Protein AF-O23999-F1 (afdb_monomer)

Mean predicted aligned error: 7.46 Å

Sequence (129 aa):
KNYMIRTSLQCLALRREGDAIATQRQKAAFPPNFVHSLDSSHMMMTAITCKEAGLHFAGVHDSFWVHACDVDKMNQILREQFVELYSMPILENLLEEFQTLFPTVEFPPCPAQGNFDVREVLTSTYFFN

Solvent-accessible surface area (backbone atoms only — not comparable to full-atom values): 8038 Å² total; per-residue (Å²): 10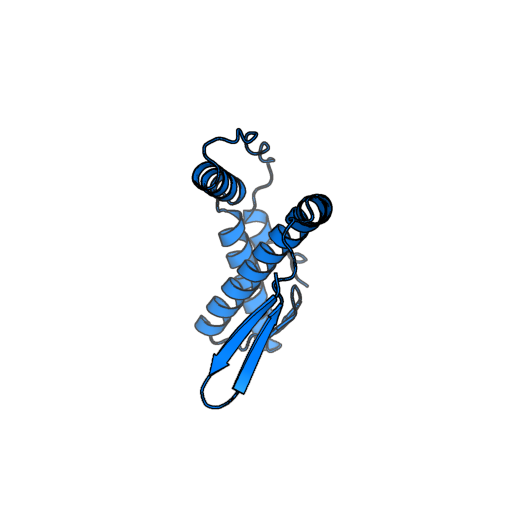2,76,46,75,50,76,55,103,86,49,73,47,76,47,70,61,79,78,94,66,82,60,60,70,58,52,67,67,46,46,63,62,52,52,53,53,51,50,51,50,48,40,46,50,52,29,47,51,53,35,47,76,72,69,46,66,69,48,72,60,82,93,45,79,46,58,54,82,94,43,46,71,58,50,56,49,45,46,31,51,37,44,37,58,59,71,70,46,67,61,66,59,52,51,48,52,52,49,42,70,77,36,73,89,56,91,74,83,78,78,79,82,80,79,90,77,64,63,69,60,50,69,74,43,75,77,76,70,125

Structure (mmCIF, N/CA/C/O backbone):
data_AF-O23999-F1
#
_entry.id   AF-O23999-F1
#
loop_
_atom_site.group_PDB
_atom_site.id
_atom_site.type_symbol
_atom_site.label_atom_id
_atom_site.label_alt_id
_atom_site.label_comp_id
_atom_site.label_asym_id
_atom_site.label_entity_id
_atom_site.label_seq_id
_atom_site.pdbx_PDB_ins_code
_atom_site.Cartn_x
_atom_site.Cartn_y
_atom_site.Cartn_z
_atom_site.occupancy
_atom_site.B_iso_or_equiv
_atom_site.auth_seq_id
_atom_site.auth_comp_id
_atom_site.auth_asym_id
_atom_site.auth_atom_id
_atom_site.pdbx_PDB_model_num
ATOM 1 N N . LYS A 1 1 ? 22.999 -26.717 -14.373 1.00 53.59 1 LYS A N 1
ATOM 2 C CA . LYS A 1 1 ? 24.116 -27.630 -13.975 1.00 53.59 1 LYS A CA 1
ATOM 3 C C . LYS A 1 1 ? 23.782 -28.287 -12.633 1.00 53.59 1 LYS A C 1
ATOM 5 O O . LYS A 1 1 ? 23.303 -27.581 -11.754 1.00 53.59 1 LYS A O 1
ATOM 10 N N . ASN A 1 2 ? 24.019 -29.594 -12.472 1.00 65.19 2 ASN A N 1
ATOM 11 C CA . ASN A 1 2 ? 23.828 -30.290 -11.191 1.00 65.19 2 ASN A CA 1
ATOM 12 C C . ASN A 1 2 ? 25.127 -30.219 -10.387 1.00 65.19 2 ASN A C 1
ATOM 14 O O . ASN A 1 2 ? 26.159 -30.700 -10.851 1.00 65.19 2 ASN A O 1
ATOM 18 N N . TYR A 1 3 ? 25.078 -29.614 -9.207 1.00 80.81 3 TYR A N 1
ATOM 19 C CA . TYR A 1 3 ? 26.199 -29.569 -8.278 1.00 80.81 3 TYR A CA 1
ATOM 20 C C . TYR A 1 3 ? 25.987 -30.656 -7.236 1.00 80.81 3 TYR A C 1
ATOM 22 O O . TYR A 1 3 ? 24.969 -30.665 -6.553 1.00 80.81 3 TYR A O 1
ATOM 30 N N . MET A 1 4 ? 26.928 -31.585 -7.108 1.00 84.81 4 MET A N 1
ATOM 31 C CA . MET A 1 4 ? 26.910 -32.530 -5.996 1.00 84.81 4 MET A CA 1
ATOM 32 C C . MET A 1 4 ? 27.877 -32.060 -4.923 1.00 84.81 4 MET A C 1
ATOM 34 O O . MET A 1 4 ? 29.081 -31.993 -5.159 1.00 84.81 4 MET A O 1
ATOM 38 N N . ILE A 1 5 ? 27.345 -31.762 -3.744 1.00 88.31 5 ILE A N 1
ATOM 39 C CA . ILE A 1 5 ? 28.127 -31.455 -2.553 1.00 88.31 5 ILE A CA 1
ATOM 40 C C . ILE A 1 5 ? 28.166 -32.717 -1.702 1.00 88.31 5 ILE A C 1
ATOM 42 O O . ILE A 1 5 ? 27.151 -33.148 -1.160 1.00 88.31 5 ILE A O 1
ATOM 46 N N . ARG A 1 6 ? 29.345 -33.325 -1.592 1.00 87.19 6 ARG A N 1
ATOM 47 C CA . ARG A 1 6 ? 29.571 -34.467 -0.704 1.00 87.19 6 ARG A CA 1
ATOM 48 C C . ARG A 1 6 ? 30.103 -33.972 0.630 1.00 87.19 6 ARG A C 1
ATOM 50 O O . ARG A 1 6 ? 31.100 -33.260 0.668 1.00 87.19 6 ARG A O 1
ATOM 57 N N . THR A 1 7 ? 29.450 -34.375 1.708 1.00 87.50 7 THR A N 1
ATOM 58 C CA . THR A 1 7 ? 29.933 -34.219 3.080 1.00 87.50 7 THR A CA 1
ATOM 59 C C . THR A 1 7 ? 30.205 -35.599 3.674 1.00 87.50 7 THR A C 1
ATOM 61 O O . THR A 1 7 ? 29.813 -36.618 3.104 1.00 87.50 7 THR A O 1
ATOM 64 N N . SER A 1 8 ? 30.845 -35.647 4.843 1.00 86.75 8 SER A N 1
ATOM 65 C CA . SER A 1 8 ? 31.111 -36.900 5.562 1.00 86.75 8 SER A CA 1
ATOM 66 C C . SER A 1 8 ? 29.843 -37.640 6.015 1.00 86.75 8 SER A C 1
ATOM 68 O O . SER A 1 8 ? 29.936 -38.792 6.423 1.00 86.75 8 SER A O 1
ATOM 70 N N . LEU A 1 9 ? 28.672 -36.989 5.959 1.00 82.56 9 LEU A N 1
ATOM 71 C CA . LEU A 1 9 ? 27.386 -37.538 6.403 1.00 82.56 9 LEU A CA 1
ATOM 72 C C . LEU A 1 9 ? 26.394 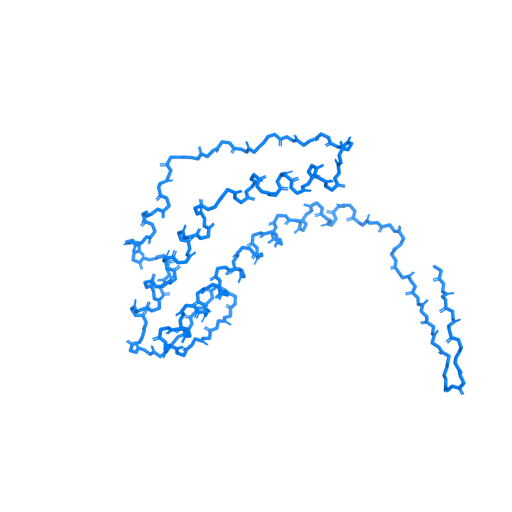-37.774 5.255 1.00 82.56 9 LEU A C 1
ATOM 74 O O . LEU A 1 9 ? 25.544 -38.650 5.373 1.00 82.56 9 LEU A O 1
ATOM 78 N N . GLN A 1 10 ? 26.467 -37.014 4.156 1.00 85.62 10 GLN A N 1
ATOM 79 C CA . GLN A 1 10 ? 25.525 -37.148 3.039 1.00 85.62 10 GLN A CA 1
ATOM 80 C C . GLN A 1 10 ? 26.043 -36.537 1.731 1.00 85.62 10 GLN A C 1
ATOM 82 O O . GLN A 1 10 ? 26.947 -35.703 1.712 1.00 85.62 10 GLN A O 1
ATOM 87 N N . CYS A 1 11 ? 25.423 -36.925 0.616 1.00 83.69 11 CYS A N 1
ATOM 88 C CA . CYS A 1 11 ? 25.653 -36.332 -0.698 1.00 83.69 11 CYS A CA 1
ATOM 89 C C . CYS A 1 11 ? 24.423 -35.516 -1.108 1.00 83.69 11 CYS A C 1
ATOM 91 O O . CYS A 1 11 ? 23.368 -36.079 -1.387 1.00 83.69 11 CYS A O 1
ATOM 93 N N . LEU A 1 12 ? 24.565 -34.193 -1.156 1.00 80.81 12 LEU A N 1
ATOM 94 C CA . LEU A 1 12 ? 23.504 -33.260 -1.516 1.00 80.81 12 LEU A CA 1
ATOM 95 C C . LEU A 1 12 ? 23.601 -32.927 -3.010 1.00 80.81 12 LEU A C 1
ATOM 97 O O . LEU A 1 12 ? 24.587 -32.344 -3.460 1.00 80.81 12 LEU A O 1
ATOM 101 N N . ALA A 1 13 ? 22.590 -33.310 -3.789 1.00 84.56 13 ALA A N 1
ATOM 102 C CA . ALA A 1 13 ? 22.493 -32.954 -5.202 1.00 84.56 13 ALA A CA 1
ATOM 103 C C . ALA A 1 13 ? 21.700 -31.648 -5.354 1.00 84.56 13 ALA A C 1
ATOM 105 O O . ALA A 1 13 ? 20.475 -31.631 -5.284 1.00 84.56 13 ALA A O 1
ATOM 106 N N . LEU A 1 14 ? 22.406 -30.544 -5.574 1.00 76.31 14 LEU A N 1
ATOM 107 C CA . LEU A 1 14 ? 21.827 -29.247 -5.898 1.00 76.31 14 LEU A CA 1
ATOM 108 C C . LEU A 1 14 ? 21.575 -29.170 -7.403 1.00 76.31 14 LEU A C 1
ATOM 110 O O . LEU A 1 14 ? 22.493 -28.993 -8.212 1.00 76.31 14 LEU A O 1
ATOM 114 N N . ARG A 1 15 ? 20.308 -29.290 -7.790 1.00 72.38 15 ARG A N 1
ATOM 115 C CA . ARG A 1 15 ? 19.860 -28.984 -9.146 1.00 72.38 15 ARG A CA 1
ATOM 116 C C . ARG A 1 15 ? 19.569 -27.491 -9.223 1.00 72.38 15 ARG A C 1
ATOM 118 O O . ARG A 1 15 ? 18.594 -27.017 -8.653 1.00 72.38 15 ARG A O 1
ATOM 125 N N . ARG A 1 16 ? 20.412 -26.741 -9.933 1.00 65.00 16 ARG A N 1
ATOM 126 C CA . ARG A 1 16 ? 20.078 -25.363 -10.304 1.00 65.00 16 ARG A CA 1
ATOM 127 C C . ARG A 1 16 ? 19.121 -25.431 -11.497 1.00 65.00 16 ARG A C 1
ATOM 129 O O . ARG A 1 16 ? 19.569 -25.687 -12.615 1.00 65.00 16 ARG A O 1
ATOM 136 N N . GLU A 1 17 ? 17.821 -25.312 -11.240 1.00 65.69 17 GLU A N 1
ATOM 137 C CA . GLU A 1 17 ? 16.810 -25.066 -12.276 1.00 65.69 17 GLU A CA 1
ATOM 138 C C . GLU A 1 17 ? 16.687 -23.555 -12.520 1.00 65.69 17 GLU A C 1
ATOM 140 O O . GLU A 1 17 ? 16.668 -22.779 -11.568 1.00 65.69 17 GLU A O 1
ATOM 145 N N . GLY A 1 18 ? 16.613 -23.146 -13.793 1.00 62.97 18 GLY A N 1
ATOM 146 C CA . GLY A 1 18 ? 16.378 -21.755 -14.199 1.00 62.97 18 GLY A CA 1
ATOM 147 C C . GLY A 1 18 ? 17.641 -20.977 -14.577 1.00 62.97 18 GLY A C 1
ATOM 148 O O . GLY A 1 18 ? 18.098 -20.131 -13.818 1.00 62.97 18 GLY A O 1
ATOM 149 N N . ASP A 1 19 ? 18.179 -21.225 -15.776 1.00 60.50 19 ASP A N 1
ATOM 150 C CA . ASP A 1 19 ? 19.245 -20.384 -16.352 1.00 60.50 19 ASP A CA 1
ATOM 151 C C . ASP A 1 19 ? 18.676 -19.169 -17.125 1.00 60.50 19 ASP A C 1
ATOM 153 O O . ASP A 1 19 ? 19.398 -18.210 -17.383 1.00 60.50 19 ASP A O 1
ATOM 157 N N . ALA A 1 20 ? 17.378 -19.174 -17.467 1.00 76.44 20 ALA A N 1
ATOM 158 C CA . ALA A 1 20 ? 16.719 -18.101 -18.214 1.00 76.44 20 ALA A CA 1
ATOM 159 C C . ALA A 1 20 ? 15.499 -17.550 -17.462 1.00 76.44 20 ALA A C 1
ATOM 161 O O . ALA A 1 20 ? 14.598 -18.295 -17.070 1.00 76.44 20 ALA A O 1
ATOM 162 N N . ILE A 1 21 ? 15.454 -16.226 -17.295 1.00 81.06 21 ILE A N 1
ATOM 163 C CA . ILE A 1 21 ? 14.290 -15.518 -16.759 1.00 81.06 21 ILE A CA 1
ATOM 164 C C . ILE A 1 21 ? 13.137 -15.654 -17.758 1.00 81.06 21 ILE A C 1
ATOM 166 O O . ILE A 1 21 ? 13.270 -15.315 -18.932 1.00 81.06 21 ILE A O 1
ATOM 170 N N . ALA A 1 22 ? 11.975 -16.108 -17.289 1.00 87.31 22 ALA A N 1
ATOM 171 C CA . ALA A 1 22 ? 10.762 -16.139 -18.097 1.00 87.31 22 ALA A CA 1
ATOM 172 C C . ALA A 1 22 ? 10.186 -14.718 -18.249 1.00 87.31 22 ALA A C 1
ATOM 174 O O . ALA A 1 22 ? 9.268 -14.333 -17.526 1.00 87.31 22 ALA A O 1
ATOM 175 N N . THR A 1 23 ? 10.717 -13.933 -19.192 1.00 90.12 23 THR A N 1
ATOM 176 C CA . THR A 1 23 ? 10.382 -12.506 -19.378 1.00 90.12 23 THR A CA 1
ATOM 177 C C . THR A 1 23 ? 8.881 -12.248 -19.500 1.00 90.12 23 THR A C 1
ATOM 179 O O . THR A 1 23 ? 8.379 -11.293 -18.917 1.00 90.12 23 THR A O 1
ATOM 182 N N . GLN A 1 24 ? 8.144 -13.111 -20.208 1.00 90.50 24 GLN A N 1
ATOM 183 C CA . GLN A 1 24 ? 6.689 -12.966 -20.352 1.00 90.50 24 GLN A CA 1
ATOM 184 C C . GLN A 1 24 ? 5.955 -13.110 -19.016 1.00 90.50 24 GLN A C 1
ATOM 186 O O . GLN A 1 24 ? 5.044 -12.341 -18.726 1.00 90.50 24 GLN A O 1
ATOM 191 N N . ARG A 1 25 ? 6.392 -14.047 -18.164 1.00 90.12 25 ARG A N 1
ATOM 192 C CA . ARG A 1 25 ? 5.817 -14.217 -16.824 1.00 90.12 25 ARG A CA 1
ATOM 193 C C . ARG A 1 25 ? 6.146 -13.030 -15.927 1.00 90.12 25 ARG A C 1
ATOM 195 O O . ARG A 1 25 ? 5.265 -12.572 -15.221 1.00 90.12 25 ARG A O 1
ATOM 202 N N . GLN A 1 26 ? 7.372 -12.508 -15.990 1.00 93.06 26 GLN A N 1
ATOM 203 C CA . GLN A 1 26 ? 7.772 -11.328 -15.214 1.00 93.06 26 GLN A CA 1
ATOM 204 C C . GLN A 1 26 ? 6.947 -10.091 -15.589 1.00 93.06 26 GLN A C 1
ATOM 206 O O . GLN A 1 26 ? 6.388 -9.444 -14.710 1.00 93.06 26 GLN A O 1
ATOM 211 N N . LYS A 1 27 ? 6.786 -9.812 -16.891 1.00 92.06 27 LYS A N 1
ATOM 212 C CA . LYS A 1 27 ? 5.965 -8.688 -17.370 1.00 92.06 27 LYS A CA 1
ATOM 213 C C . LYS A 1 27 ? 4.509 -8.791 -16.911 1.00 92.06 27 LYS A C 1
ATOM 215 O O . LYS A 1 27 ? 3.941 -7.793 -16.489 1.00 92.06 27 LYS A O 1
ATOM 220 N N . ALA A 1 28 ? 3.922 -9.985 -16.986 1.00 94.25 28 ALA A N 1
ATOM 221 C CA . ALA A 1 28 ? 2.534 -10.204 -16.586 1.00 94.25 28 ALA A CA 1
ATOM 222 C C . ALA A 1 28 ? 2.336 -10.203 -15.060 1.00 94.25 28 ALA A C 1
ATOM 224 O O . ALA A 1 28 ? 1.293 -9.774 -14.581 1.00 94.25 28 ALA A O 1
ATOM 225 N N . ALA A 1 29 ? 3.319 -10.688 -14.298 1.00 95.50 29 ALA A N 1
ATOM 226 C CA . ALA A 1 29 ? 3.207 -10.841 -12.850 1.00 95.50 29 ALA A CA 1
ATOM 227 C C . ALA A 1 29 ? 3.583 -9.577 -12.069 1.00 95.50 29 ALA A C 1
ATOM 229 O O . ALA A 1 29 ? 3.160 -9.437 -10.926 1.00 95.50 29 ALA A O 1
ATOM 230 N N . PHE A 1 30 ? 4.371 -8.667 -12.649 1.00 96.06 30 PHE A N 1
ATOM 231 C CA . PHE A 1 30 ? 4.843 -7.492 -11.920 1.00 96.06 30 PHE A CA 1
ATOM 232 C C . PHE A 1 30 ? 3.701 -6.586 -11.423 1.00 96.06 30 PHE A C 1
ATOM 234 O O . PHE A 1 30 ? 3.643 -6.374 -10.213 1.00 96.06 30 PHE A O 1
ATOM 241 N N . PRO A 1 31 ? 2.755 -6.118 -12.268 1.00 96.62 31 PRO A N 1
ATOM 242 C CA . PRO A 1 31 ? 1.685 -5.238 -11.798 1.00 96.62 31 PRO A CA 1
ATOM 243 C C . PRO A 1 31 ? 0.839 -5.813 -10.645 1.00 96.62 31 PRO A C 1
ATOM 245 O O . PRO A 1 31 ? 0.721 -5.128 -9.629 1.00 96.62 31 PRO A O 1
ATOM 248 N N . PRO A 1 32 ? 0.293 -7.049 -10.720 1.00 97.06 32 PRO A N 1
ATOM 249 C CA . PRO A 1 32 ? -0.500 -7.584 -9.613 1.00 97.06 32 PRO A CA 1
ATOM 250 C C . PRO A 1 32 ? 0.341 -7.815 -8.354 1.00 97.06 32 PRO A C 1
ATOM 252 O O . PRO A 1 32 ? -0.121 -7.527 -7.257 1.00 97.06 32 PRO A O 1
ATOM 255 N N . ASN A 1 33 ? 1.591 -8.273 -8.486 1.00 97.25 33 ASN A N 1
ATOM 256 C CA . ASN A 1 33 ? 2.456 -8.476 -7.323 1.00 97.25 33 ASN A CA 1
ATOM 257 C C . ASN A 1 33 ? 2.807 -7.158 -6.625 1.00 97.25 33 ASN A C 1
ATOM 259 O O . ASN A 1 33 ? 2.903 -7.130 -5.401 1.00 97.25 33 ASN A O 1
ATOM 263 N N . PHE A 1 34 ? 2.993 -6.079 -7.387 1.00 97.62 34 PHE A N 1
ATOM 264 C CA . PHE A 1 34 ? 3.274 -4.767 -6.820 1.00 97.62 34 PHE A CA 1
ATOM 265 C C . PHE A 1 34 ? 2.076 -4.236 -6.029 1.00 97.62 34 PHE A C 1
ATOM 267 O O . PHE A 1 34 ? 2.239 -3.871 -4.868 1.00 97.62 34 PHE A O 1
ATOM 274 N N . VAL A 1 35 ? 0.864 -4.291 -6.590 1.00 96.75 35 VAL A N 1
ATOM 275 C CA . VAL A 1 35 ? -0.358 -3.882 -5.872 1.00 96.75 35 VAL A CA 1
ATOM 276 C C . VAL A 1 35 ? -0.564 -4.726 -4.612 1.00 96.75 35 VAL A C 1
ATOM 278 O O . VAL A 1 35 ? -0.682 -4.165 -3.529 1.00 96.75 35 VAL A O 1
ATOM 281 N N . HIS A 1 36 ? -0.441 -6.055 -4.704 1.00 96.12 36 HIS A N 1
ATOM 282 C CA . HIS A 1 36 ? -0.542 -6.926 -3.527 1.00 96.12 36 HIS A CA 1
ATOM 283 C C . HIS A 1 36 ? 0.496 -6.607 -2.439 1.00 96.12 36 HIS A C 1
ATOM 285 O O . HIS A 1 36 ? 0.238 -6.821 -1.252 1.00 96.12 36 HIS A O 1
ATOM 291 N N . SER A 1 37 ? 1.684 -6.120 -2.813 1.00 96.75 37 SER A N 1
ATOM 292 C CA . SER A 1 37 ? 2.698 -5.696 -1.842 1.00 96.75 37 SER A CA 1
ATOM 293 C C . SER A 1 37 ? 2.302 -4.413 -1.100 1.00 96.75 37 SER A C 1
ATOM 295 O O . SER A 1 37 ? 2.607 -4.281 0.088 1.00 96.75 37 SER A O 1
ATOM 297 N N . LEU A 1 38 ? 1.562 -3.512 -1.757 1.00 97.81 38 LEU A N 1
ATOM 298 C CA . LEU A 1 38 ? 0.994 -2.314 -1.136 1.00 97.81 38 LEU A CA 1
ATOM 299 C C . LEU A 1 38 ? -0.168 -2.681 -0.212 1.00 97.81 38 LEU A C 1
ATOM 301 O O . LEU A 1 38 ? -0.170 -2.248 0.937 1.00 97.81 38 LEU A O 1
ATOM 305 N N . ASP A 1 39 ? -1.072 -3.561 -0.649 1.00 96.12 39 ASP A N 1
ATOM 306 C CA . ASP A 1 39 ? -2.174 -4.063 0.186 1.00 96.12 39 ASP A CA 1
ATOM 307 C C . ASP A 1 39 ? -1.633 -4.761 1.447 1.00 96.12 39 ASP A C 1
ATOM 309 O O . ASP A 1 39 ? -2.109 -4.552 2.563 1.00 96.12 39 ASP A O 1
ATOM 313 N N . SER A 1 40 ? -0.562 -5.546 1.289 1.00 96.50 40 SER A N 1
ATOM 314 C CA . SER A 1 40 ? 0.125 -6.201 2.409 1.00 96.50 40 SER A CA 1
ATOM 315 C C . SER A 1 40 ? 0.766 -5.188 3.359 1.00 96.50 40 SER A C 1
ATOM 317 O O . SER A 1 40 ? 0.691 -5.359 4.576 1.00 96.50 40 SER A O 1
ATOM 319 N N . SER A 1 41 ? 1.379 -4.131 2.819 1.00 97.44 41 SER A N 1
ATOM 320 C CA . SER A 1 41 ? 1.941 -3.038 3.620 1.00 97.44 41 SER A CA 1
ATOM 321 C C . SER A 1 41 ? 0.849 -2.322 4.414 1.00 97.44 41 SER A C 1
ATOM 323 O O . SER A 1 41 ? 0.995 -2.147 5.622 1.00 97.44 41 SER A O 1
ATOM 325 N N . HIS A 1 42 ? -0.280 -2.002 3.778 1.00 97.56 42 HIS A N 1
ATOM 326 C CA . HIS A 1 42 ? -1.434 -1.377 4.429 1.00 97.56 42 HIS A CA 1
ATOM 327 C C . HIS A 1 42 ? -2.011 -2.246 5.553 1.00 97.56 42 HIS A C 1
ATOM 329 O O . HIS A 1 42 ? -2.239 -1.750 6.662 1.00 97.56 42 HIS A O 1
ATOM 335 N N . MET A 1 43 ? -2.169 -3.553 5.313 1.00 97.38 43 MET A N 1
ATOM 336 C CA . MET A 1 43 ? -2.572 -4.516 6.343 1.00 97.38 43 MET A CA 1
ATOM 337 C C . MET A 1 43 ? -1.598 -4.504 7.526 1.00 97.38 43 MET A C 1
ATOM 339 O O . MET A 1 43 ? -2.031 -4.464 8.676 1.00 97.38 43 MET A O 1
ATOM 343 N N . MET A 1 44 ? -0.287 -4.558 7.269 1.00 98.00 44 MET A N 1
ATOM 344 C CA . MET A 1 44 ? 0.721 -4.598 8.333 1.00 98.00 44 MET A CA 1
ATOM 345 C C . MET A 1 44 ? 0.757 -3.304 9.144 1.00 98.00 44 MET A C 1
ATOM 347 O O . MET A 1 44 ? 0.781 -3.371 10.372 1.00 98.00 44 MET A O 1
ATOM 351 N N . MET A 1 45 ? 0.711 -2.148 8.480 1.00 98.06 45 MET A N 1
ATOM 352 C CA . MET A 1 45 ? 0.617 -0.838 9.127 1.00 98.06 45 MET A CA 1
ATOM 353 C C . MET A 1 45 ? -0.606 -0.780 10.049 1.00 98.06 45 MET A C 1
ATOM 355 O O . MET A 1 45 ? -0.478 -0.533 11.246 1.00 98.06 45 MET A O 1
ATOM 359 N N . THR A 1 46 ? -1.774 -1.161 9.527 1.00 97.81 46 THR A N 1
ATOM 360 C CA . THR A 1 46 ? -3.021 -1.245 10.301 1.00 97.81 46 THR A CA 1
ATOM 361 C C . THR A 1 46 ? -2.890 -2.180 11.502 1.00 97.81 46 THR A C 1
ATOM 363 O O . THR A 1 46 ? -3.301 -1.822 12.605 1.00 97.81 46 THR A O 1
ATOM 366 N N . ALA A 1 47 ? -2.310 -3.369 11.320 1.00 97.69 47 ALA A N 1
ATOM 367 C CA . ALA A 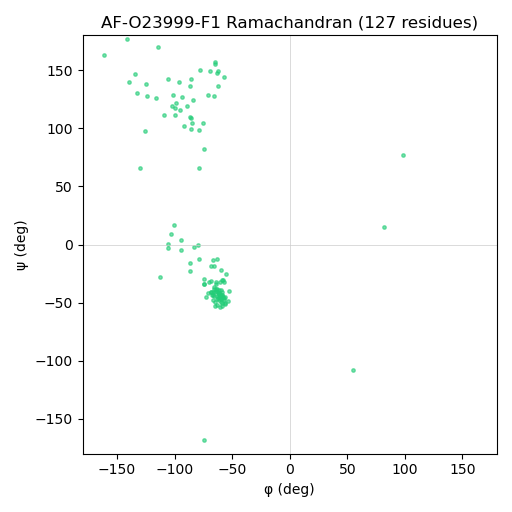1 47 ? -2.146 -4.352 12.386 1.00 97.69 47 ALA A CA 1
ATOM 368 C C . ALA A 1 47 ? -1.250 -3.834 13.523 1.00 97.69 47 ALA A C 1
ATOM 370 O O . ALA A 1 47 ? -1.550 -4.061 14.698 1.00 97.69 47 ALA A O 1
ATOM 371 N N . ILE A 1 48 ? -0.166 -3.129 13.179 1.00 98.31 48 ILE A N 1
ATOM 372 C CA . ILE A 1 48 ? 0.748 -2.510 14.146 1.00 98.31 48 ILE A CA 1
ATOM 373 C C . ILE A 1 48 ? 0.005 -1.440 14.947 1.00 98.31 48 ILE A C 1
ATOM 375 O O . ILE A 1 48 ? -0.029 -1.528 16.174 1.00 98.31 48 ILE A O 1
ATOM 379 N N . THR A 1 49 ? -0.672 -0.504 14.280 1.00 98.31 49 THR A N 1
ATOM 380 C CA . THR A 1 49 ? -1.416 0.569 14.955 1.00 98.31 49 THR A CA 1
ATOM 381 C C . THR A 1 49 ? -2.578 0.026 15.792 1.00 98.31 49 THR A C 1
ATOM 383 O O . THR A 1 49 ? -2.813 0.494 16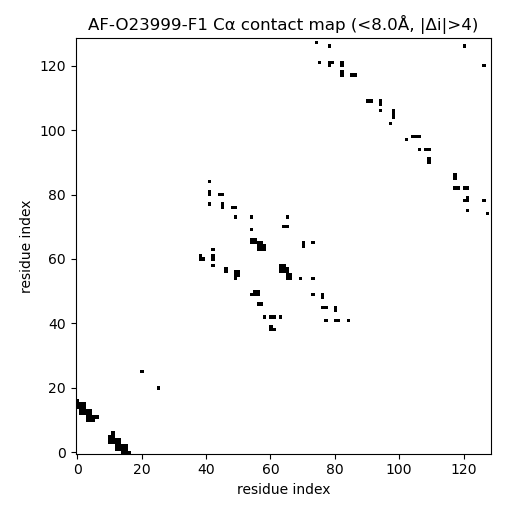.905 1.00 98.31 49 THR A O 1
ATOM 386 N N . CYS A 1 50 ? -3.283 -1.008 15.317 1.00 98.12 50 CYS A N 1
ATOM 387 C CA . CYS A 1 50 ? -4.313 -1.691 16.103 1.00 98.12 50 CYS A CA 1
ATOM 388 C C . CYS A 1 50 ? -3.725 -2.274 17.391 1.00 98.12 50 CYS A C 1
ATOM 390 O O . CYS A 1 50 ? -4.280 -2.066 18.468 1.00 98.12 50 CYS A O 1
ATOM 392 N N . LYS A 1 51 ? -2.576 -2.953 17.303 1.00 97.94 51 LYS A N 1
ATOM 393 C CA . LYS A 1 51 ? -1.891 -3.512 18.473 1.00 97.94 51 LYS A CA 1
ATOM 394 C C . LYS A 1 51 ? -1.471 -2.424 19.464 1.00 97.94 51 LYS A C 1
ATOM 396 O O . LYS A 1 51 ? -1.644 -2.608 20.666 1.00 97.94 51 LYS A O 1
ATOM 401 N N . GLU A 1 52 ? -0.936 -1.306 18.982 1.00 98.06 52 GLU A N 1
ATOM 402 C CA . GLU A 1 52 ? -0.556 -0.156 19.815 1.00 98.06 52 GLU A CA 1
ATOM 403 C C . GLU A 1 52 ? -1.765 0.496 20.498 1.00 98.06 52 GLU A C 1
ATOM 405 O O . GLU A 1 52 ? -1.671 0.925 21.647 1.00 98.06 52 GLU A O 1
ATOM 410 N N . ALA A 1 53 ? -2.920 0.498 19.831 1.00 97.62 53 ALA A N 1
ATOM 411 C CA . ALA A 1 53 ? -4.195 0.948 20.380 1.00 97.62 53 ALA A CA 1
ATOM 412 C C . ALA A 1 53 ? -4.890 -0.094 21.285 1.00 97.62 53 ALA A C 1
ATOM 414 O O . ALA A 1 53 ? -5.961 0.187 21.822 1.00 97.62 53 ALA A O 1
ATOM 415 N N . GLY A 1 54 ? -4.297 -1.278 21.479 1.00 97.81 54 GLY A N 1
ATOM 416 C CA . GLY A 1 54 ? -4.832 -2.338 22.339 1.00 97.81 54 GLY A CA 1
ATOM 417 C C . GLY A 1 54 ? -5.912 -3.217 21.697 1.00 97.81 54 GLY A C 1
ATOM 418 O O . GLY A 1 54 ? -6.593 -3.947 22.411 1.00 97.81 54 GLY A O 1
ATOM 419 N N . LEU A 1 55 ? -6.071 -3.169 20.372 1.00 98.06 55 LEU A N 1
ATOM 420 C CA . LEU A 1 55 ? -7.046 -3.971 19.631 1.00 98.06 55 LEU A CA 1
ATOM 421 C C . LEU A 1 55 ? -6.480 -5.357 19.297 1.00 98.06 55 LEU A C 1
ATOM 423 O O . LEU A 1 55 ? -5.315 -5.515 18.919 1.00 98.06 55 LEU A O 1
ATOM 427 N N . HIS A 1 56 ? -7.343 -6.370 19.358 1.00 96.75 56 HIS A N 1
ATOM 428 C CA . HIS A 1 56 ? -7.040 -7.711 18.862 1.00 96.75 56 HIS A CA 1
ATOM 429 C C . HIS A 1 56 ? -7.351 -7.799 17.368 1.00 96.75 56 HIS A C 1
ATOM 431 O O 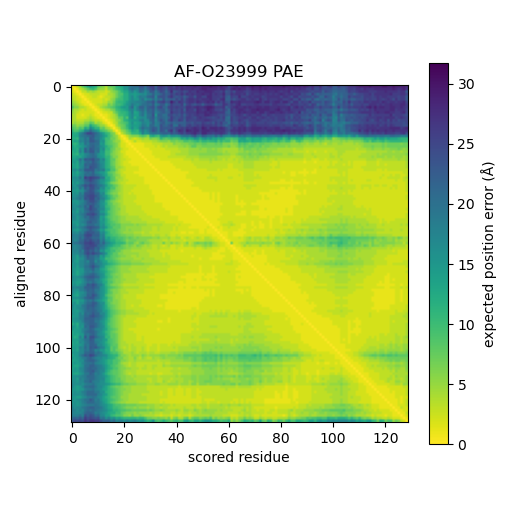. HIS A 1 56 ? -8.502 -7.985 16.988 1.00 96.75 56 HIS A O 1
ATOM 437 N N . PHE A 1 57 ? -6.321 -7.672 16.535 1.00 97.31 57 PHE A N 1
ATOM 438 C CA . PHE A 1 57 ? -6.444 -7.686 15.079 1.00 97.31 57 PHE A CA 1
ATOM 439 C C . PHE A 1 57 ? -6.167 -9.070 14.476 1.00 97.31 57 PHE A C 1
ATOM 441 O O . PHE A 1 57 ? -5.215 -9.752 14.863 1.00 97.31 57 PHE A O 1
ATOM 448 N N . ALA A 1 58 ? -6.951 -9.444 13.469 1.00 94.88 58 ALA A N 1
ATOM 449 C CA . ALA A 1 58 ? -6.664 -10.528 12.538 1.00 94.88 58 ALA A CA 1
ATOM 450 C C . ALA A 1 58 ? -6.946 -10.058 11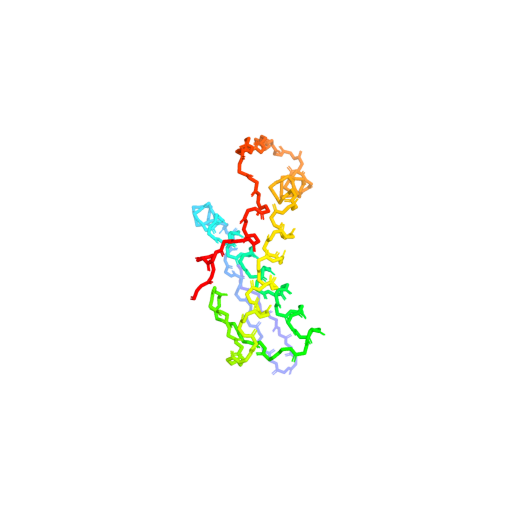.105 1.00 94.88 58 ALA A C 1
ATOM 452 O O . ALA A 1 58 ? -7.855 -9.266 10.877 1.00 94.88 58 ALA A O 1
ATOM 453 N N . GLY A 1 59 ? -6.175 -10.546 10.136 1.00 90.50 59 GLY A N 1
ATOM 454 C CA . GLY A 1 59 ? -6.332 -10.167 8.735 1.00 90.50 59 GLY A CA 1
ATOM 455 C C . GLY A 1 59 ? -6.162 -11.359 7.805 1.00 90.50 59 GLY A C 1
ATOM 456 O O . GLY A 1 59 ? -5.288 -12.200 8.024 1.00 90.50 59 GLY A O 1
ATOM 457 N N . VAL A 1 60 ? -6.990 -11.423 6.765 1.00 92.25 60 VAL A N 1
ATOM 458 C CA . VAL A 1 60 ? -6.841 -12.343 5.634 1.00 92.25 60 VAL A CA 1
ATOM 459 C C . VAL A 1 60 ? -6.845 -11.501 4.368 1.00 92.25 60 VAL A C 1
ATOM 461 O O . VAL A 1 60 ? -7.906 -11.135 3.876 1.00 92.25 60 VAL A O 1
ATOM 464 N N . HIS A 1 61 ? -5.653 -11.189 3.856 1.00 88.50 61 HIS A N 1
ATOM 465 C CA . HIS A 1 61 ? -5.468 -10.278 2.723 1.00 88.50 61 HIS A CA 1
ATOM 466 C C . HIS A 1 61 ? -6.127 -8.906 2.970 1.00 88.50 61 HIS A C 1
ATOM 468 O O . HIS A 1 61 ? -5.630 -8.140 3.789 1.00 88.50 61 HIS A O 1
ATOM 474 N N . ASP A 1 62 ? -7.232 -8.618 2.288 1.00 89.12 62 ASP A N 1
ATOM 475 C CA . ASP A 1 62 ? -8.015 -7.378 2.333 1.00 89.12 62 ASP A CA 1
ATOM 476 C C . ASP A 1 62 ? -9.196 -7.432 3.322 1.00 89.12 62 ASP A C 1
ATOM 478 O O . ASP A 1 62 ? -9.983 -6.493 3.423 1.00 89.12 62 ASP A O 1
ATOM 482 N N . SER A 1 63 ? -9.328 -8.530 4.069 1.00 91.44 63 SER A N 1
ATOM 483 C CA . SER A 1 63 ? -10.359 -8.713 5.089 1.00 91.44 63 SER A CA 1
ATOM 484 C C . SER A 1 63 ? -9.782 -8.517 6.491 1.00 91.44 63 SER A C 1
ATOM 486 O O . SER A 1 63 ? -8.908 -9.278 6.910 1.00 91.44 63 SER A O 1
ATOM 488 N N . PHE A 1 64 ? -10.302 -7.535 7.233 1.00 95.38 64 PHE A N 1
ATOM 489 C CA . PHE A 1 64 ? -9.774 -7.101 8.533 1.00 95.38 64 PHE A CA 1
ATOM 490 C C . PHE A 1 64 ? -10.766 -7.330 9.669 1.00 95.38 64 PHE A C 1
ATOM 492 O O . PHE A 1 64 ? -11.915 -6.897 9.594 1.00 95.38 64 PHE A O 1
ATOM 499 N N . TRP A 1 65 ? -10.334 -8.022 10.721 1.00 96.88 65 TRP A N 1
ATOM 500 C CA . TRP A 1 65 ? -11.188 -8.481 11.812 1.00 96.88 65 TRP A CA 1
ATOM 501 C C . TRP A 1 65 ? -10.666 -7.995 13.165 1.00 96.88 65 TRP A C 1
ATOM 503 O O . TRP A 1 65 ? -9.472 -8.074 13.457 1.00 96.88 65 TRP A O 1
ATOM 513 N N . VAL A 1 66 ? -11.595 -7.565 14.016 1.00 97.62 66 VAL A N 1
ATOM 514 C CA . VAL A 1 66 ? -11.390 -7.225 15.432 1.00 97.62 66 VAL A CA 1
ATOM 515 C C . VAL A 1 66 ? -12.596 -7.690 16.253 1.00 97.62 66 VAL A C 1
ATOM 517 O O . VAL A 1 66 ? -13.579 -8.195 15.701 1.00 97.62 66 VAL A O 1
ATOM 520 N N . HIS A 1 67 ? -12.559 -7.524 17.577 1.00 97.94 67 HIS A N 1
ATOM 521 C CA . HIS A 1 67 ? -13.765 -7.680 18.388 1.00 97.94 67 HIS A CA 1
ATOM 522 C C . HIS A 1 67 ? -14.824 -6.633 18.013 1.00 97.94 67 HIS A C 1
ATOM 524 O O . HIS A 1 67 ? -14.505 -5.504 17.655 1.00 97.94 67 HIS A O 1
ATOM 530 N N . ALA A 1 68 ? -16.105 -6.999 18.129 1.00 97.12 68 ALA A N 1
ATOM 531 C CA . ALA A 1 68 ? -17.221 -6.167 17.672 1.00 97.12 68 ALA A CA 1
ATOM 532 C C . ALA A 1 68 ? -17.254 -4.759 18.300 1.00 97.12 68 ALA A C 1
ATOM 534 O O . ALA A 1 68 ? -17.670 -3.811 17.643 1.00 97.12 68 ALA A O 1
ATOM 535 N N . CYS A 1 69 ? -16.797 -4.612 19.549 1.00 97.00 69 CYS A N 1
ATOM 536 C CA . CYS A 1 69 ? -16.714 -3.314 20.226 1.00 97.00 69 CYS A CA 1
ATOM 537 C C . CYS A 1 69 ? -15.660 -2.369 19.631 1.00 97.00 69 CYS A C 1
ATOM 539 O O . CYS A 1 69 ? -15.739 -1.166 19.857 1.00 97.00 69 CYS A O 1
ATOM 541 N N . ASP A 1 70 ? -14.707 -2.901 18.864 1.00 97.62 70 ASP A N 1
ATOM 542 C CA . ASP A 1 70 ? -13.546 -2.168 18.364 1.00 97.62 70 ASP A CA 1
ATOM 543 C C . ASP A 1 70 ? -13.648 -1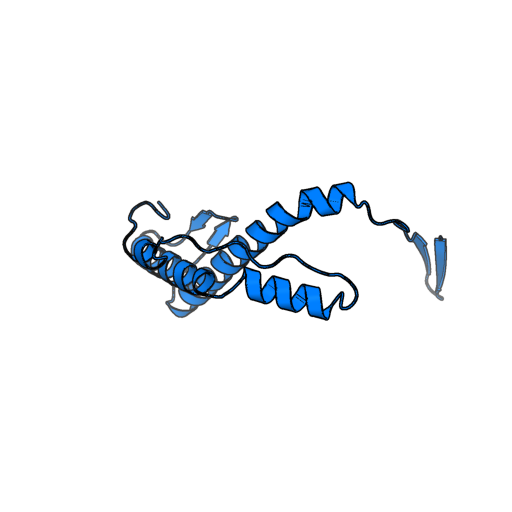.829 16.870 1.00 97.62 70 ASP A C 1
ATOM 545 O O . ASP A 1 70 ? -12.765 -1.164 16.330 1.00 97.62 70 ASP A O 1
ATOM 549 N N . VAL A 1 71 ? -14.712 -2.271 16.186 1.00 96.50 71 VAL A N 1
ATOM 550 C CA . VAL A 1 71 ? -14.878 -2.130 14.726 1.00 96.50 71 VAL A CA 1
ATOM 551 C C . VAL A 1 71 ? -14.781 -0.674 14.280 1.00 96.50 71 VAL A C 1
ATOM 553 O O . VAL A 1 71 ? -14.052 -0.370 13.337 1.00 96.50 71 VAL A O 1
ATOM 556 N N . ASP A 1 72 ? -15.443 0.246 14.982 1.00 96.06 72 ASP A N 1
ATOM 557 C CA . ASP A 1 72 ? -15.391 1.674 14.650 1.00 96.06 72 ASP A CA 1
ATOM 558 C C . ASP A 1 72 ? -13.966 2.227 14.762 1.00 96.06 72 ASP A C 1
ATOM 560 O O . ASP A 1 72 ? -13.514 3.001 13.912 1.00 96.06 72 ASP A O 1
ATOM 564 N N . LYS A 1 73 ? -13.227 1.781 15.784 1.00 97.44 73 LYS A N 1
ATOM 565 C CA . LYS A 1 73 ? -11.848 2.210 16.008 1.00 97.44 73 LYS A CA 1
ATOM 566 C C . LYS A 1 73 ? -10.899 1.622 14.966 1.00 97.44 73 LYS A C 1
ATOM 568 O O . LYS A 1 73 ? -10.064 2.354 14.440 1.00 97.44 73 LYS A O 1
ATOM 573 N N . MET A 1 74 ? -11.058 0.345 14.618 1.00 97.44 74 MET A N 1
ATOM 574 C CA . MET A 1 74 ? -10.312 -0.292 13.530 1.00 97.44 74 MET A CA 1
ATOM 575 C C . MET A 1 74 ? -10.569 0.421 12.200 1.00 97.44 74 MET A C 1
ATOM 577 O O . MET A 1 74 ? -9.628 0.719 11.475 1.00 97.44 74 MET A O 1
ATOM 581 N N . ASN A 1 75 ? -11.824 0.750 11.896 1.00 96.81 75 ASN A N 1
ATOM 582 C CA . ASN A 1 75 ? -12.202 1.436 10.664 1.00 96.81 75 ASN A CA 1
ATOM 583 C C . ASN A 1 75 ? -11.601 2.846 10.559 1.00 96.81 75 ASN A C 1
ATOM 585 O O . ASN A 1 75 ? -11.305 3.314 9.457 1.00 96.81 75 ASN A O 1
ATOM 589 N N . GLN A 1 76 ? -11.416 3.538 11.685 1.00 97.44 76 GLN A N 1
ATOM 590 C CA . GLN A 1 76 ? -10.661 4.790 11.721 1.00 97.44 76 GLN A CA 1
ATOM 591 C C . GLN A 1 76 ? -9.183 4.543 11.369 1.00 97.44 76 GLN A C 1
ATOM 593 O O . GLN A 1 76 ? -8.674 5.152 10.430 1.00 97.44 76 GLN A O 1
ATOM 598 N N . ILE A 1 77 ? -8.534 3.606 12.070 1.00 98.00 77 ILE A N 1
ATOM 599 C CA . ILE A 1 77 ? -7.116 3.262 11.871 1.00 98.00 77 ILE A CA 1
ATOM 600 C C . ILE A 1 77 ? -6.855 2.826 10.423 1.00 98.00 77 ILE A C 1
ATOM 602 O O . ILE A 1 77 ? -5.918 3.306 9.796 1.00 98.00 77 ILE A O 1
ATOM 606 N N . LEU A 1 78 ? -7.710 1.970 9.857 1.00 97.25 78 LEU A N 1
ATOM 607 C CA . LEU A 1 78 ? -7.612 1.493 8.474 1.00 97.25 78 LEU A CA 1
ATOM 608 C C . LEU A 1 78 ? -7.533 2.644 7.468 1.00 97.25 78 LEU A C 1
ATOM 610 O O . LEU A 1 78 ? -6.663 2.646 6.597 1.00 97.25 78 LEU A O 1
ATOM 614 N N . ARG A 1 79 ? -8.431 3.629 7.585 1.00 98.25 79 ARG A N 1
ATOM 615 C CA . ARG A 1 79 ? -8.462 4.794 6.689 1.00 98.25 79 ARG A CA 1
ATOM 616 C C . ARG A 1 79 ? -7.247 5.690 6.896 1.00 98.25 79 ARG A C 1
ATOM 618 O O . ARG A 1 79 ? -6.675 6.152 5.916 1.00 98.25 79 ARG A O 1
ATOM 625 N N . GLU A 1 80 ? -6.842 5.910 8.144 1.00 98.31 80 GLU A N 1
ATOM 626 C CA . GLU A 1 80 ? -5.651 6.701 8.477 1.00 98.31 80 GLU A CA 1
ATOM 627 C C . GLU A 1 80 ? -4.391 6.083 7.861 1.00 98.31 80 GLU A C 1
ATOM 629 O O . GLU A 1 80 ? -3.664 6.771 7.149 1.00 98.31 80 GLU A O 1
ATOM 634 N N . GLN A 1 81 ? -4.186 4.775 8.040 1.00 98.25 81 GLN A N 1
ATOM 635 C CA . GLN A 1 81 ? -3.029 4.062 7.495 1.00 98.25 81 GLN A CA 1
ATOM 636 C C . GLN A 1 81 ? -3.062 3.966 5.963 1.00 98.25 81 GLN A C 1
ATOM 638 O O . GLN A 1 81 ? -2.013 3.995 5.323 1.00 98.25 81 GLN A O 1
ATOM 643 N N . PHE A 1 82 ? -4.250 3.906 5.351 1.00 98.06 82 PHE A N 1
ATOM 644 C CA . PHE A 1 82 ? -4.380 3.971 3.893 1.00 98.06 82 PHE A CA 1
ATOM 645 C C . PHE A 1 82 ? -3.935 5.334 3.359 1.00 98.06 82 PHE A C 1
ATOM 647 O O . PHE A 1 82 ? -3.135 5.415 2.428 1.00 98.06 82 PHE A O 1
ATOM 654 N N . VAL A 1 83 ? -4.440 6.414 3.964 1.00 98.25 83 VAL A N 1
ATOM 655 C CA . VAL A 1 83 ? -4.072 7.782 3.588 1.00 98.25 83 VAL A CA 1
ATOM 656 C C . VAL A 1 83 ? -2.583 8.011 3.794 1.00 98.25 83 VAL A C 1
ATOM 658 O O . VAL A 1 83 ? -1.945 8.589 2.922 1.00 98.25 83 VAL A O 1
ATOM 661 N N . GLU A 1 84 ? -2.017 7.530 4.898 1.00 98.19 84 GLU A N 1
ATOM 662 C CA . GLU A 1 84 ? -0.584 7.610 5.174 1.00 98.19 84 GLU A CA 1
ATOM 663 C C . GLU A 1 84 ? 0.243 6.909 4.086 1.00 98.19 84 GLU A C 1
ATOM 665 O O . GLU A 1 84 ? 1.130 7.531 3.500 1.00 98.19 84 GLU A O 1
ATOM 670 N N . LEU A 1 85 ? -0.101 5.659 3.747 1.00 98.19 85 LEU A N 1
ATOM 671 C CA . LEU A 1 85 ? 0.585 4.884 2.711 1.00 98.19 85 LEU A CA 1
ATOM 672 C C . LEU A 1 85 ? 0.538 5.585 1.348 1.00 98.19 85 LEU A C 1
ATOM 674 O O . LEU A 1 85 ? 1.576 5.813 0.729 1.00 98.19 85 LEU A O 1
ATOM 678 N N . TYR A 1 86 ? -0.656 5.955 0.886 1.00 97.56 86 TYR A N 1
ATOM 679 C CA . TYR A 1 86 ? -0.856 6.524 -0.450 1.00 97.56 86 TYR A CA 1
ATOM 680 C C . TYR A 1 86 ? -0.576 8.030 -0.547 1.00 97.56 86 TYR A C 1
ATOM 682 O O . TYR A 1 86 ? -0.629 8.585 -1.642 1.00 97.56 86 TYR A O 1
ATOM 690 N N . SER A 1 87 ? -0.233 8.692 0.562 1.00 97.06 87 SER A N 1
ATOM 691 C CA . SER A 1 87 ? 0.352 10.042 0.532 1.00 97.06 87 SER A CA 1
ATOM 692 C C . SER A 1 87 ? 1.843 10.026 0.182 1.00 97.06 87 SER A C 1
ATOM 694 O O . SER A 1 87 ? 2.415 11.080 -0.101 1.00 97.06 87 SER A O 1
ATOM 696 N N . MET A 1 88 ? 2.491 8.857 0.199 1.00 96.56 88 MET A N 1
ATOM 697 C CA . MET A 1 88 ? 3.880 8.714 -0.231 1.00 96.56 88 MET A CA 1
ATOM 698 C C . MET A 1 88 ? 4.001 8.694 -1.764 1.00 96.56 88 MET A C 1
ATOM 700 O O . MET A 1 88 ? 3.117 8.177 -2.452 1.00 96.56 88 MET A O 1
ATOM 704 N N . PRO A 1 89 ? 5.126 9.176 -2.323 1.00 96.56 89 PRO A N 1
ATOM 705 C CA . PRO A 1 89 ? 5.390 9.146 -3.761 1.00 96.56 89 PRO A CA 1
ATOM 706 C C . PRO A 1 89 ? 5.852 7.742 -4.209 1.00 96.56 89 PRO A C 1
ATOM 708 O O . PRO A 1 89 ? 7.004 7.515 -4.572 1.00 96.56 89 PRO A O 1
ATOM 711 N N . ILE A 1 90 ? 4.957 6.752 -4.102 1.00 97.56 90 ILE A N 1
ATOM 712 C CA . ILE A 1 90 ? 5.266 5.319 -4.263 1.00 97.56 90 ILE A CA 1
ATOM 713 C C . ILE A 1 90 ? 5.868 5.003 -5.642 1.00 97.56 90 ILE A C 1
ATOM 715 O O . ILE A 1 90 ? 6.824 4.232 -5.735 1.00 97.56 90 ILE A O 1
ATOM 719 N N . LEU A 1 91 ? 5.312 5.570 -6.718 1.00 97.25 91 LEU A N 1
ATOM 720 C CA . LEU A 1 91 ? 5.784 5.290 -8.079 1.00 97.25 91 LEU A CA 1
ATOM 721 C C . LEU A 1 91 ? 7.109 5.988 -8.377 1.00 97.25 91 LEU A C 1
ATOM 723 O O . LEU A 1 91 ? 7.942 5.431 -9.086 1.00 97.25 91 LEU A O 1
ATOM 727 N N . GLU A 1 92 ? 7.320 7.179 -7.827 1.00 97.56 92 GLU A N 1
ATOM 728 C CA . GLU A 1 92 ? 8.577 7.909 -7.935 1.00 97.56 92 GLU A CA 1
ATOM 729 C C . GLU A 1 92 ? 9.698 7.175 -7.194 1.00 97.56 92 GLU A C 1
ATOM 731 O O . GLU A 1 92 ? 10.771 6.992 -7.764 1.00 97.56 92 GLU A O 1
ATOM 736 N N . ASN A 1 93 ? 9.430 6.670 -5.985 1.00 97.38 93 ASN A N 1
ATOM 737 C CA . ASN A 1 93 ? 10.381 5.846 -5.236 1.00 97.38 93 ASN A CA 1
ATOM 738 C C . ASN A 1 93 ? 10.742 4.571 -6.015 1.00 97.38 93 ASN A C 1
ATOM 740 O O . ASN A 1 93 ? 11.913 4.220 -6.136 1.00 97.38 93 ASN A O 1
ATOM 744 N N . LEU A 1 94 ? 9.746 3.899 -6.606 1.00 97.31 94 LEU A N 1
ATOM 745 C CA . LEU A 1 94 ? 9.974 2.726 -7.454 1.00 97.31 94 LEU A CA 1
ATOM 746 C C . LEU A 1 94 ? 10.836 3.067 -8.684 1.00 97.31 94 LEU A C 1
ATOM 748 O O . LEU A 1 94 ? 11.720 2.295 -9.060 1.00 97.31 94 LEU A O 1
ATOM 752 N N . LEU A 1 95 ? 10.579 4.211 -9.323 1.00 97.25 95 LEU A N 1
ATOM 753 C CA . LEU A 1 95 ? 11.358 4.683 -10.465 1.00 97.25 95 LEU A CA 1
ATOM 754 C C . LEU A 1 95 ? 12.815 4.962 -10.066 1.00 97.25 95 LEU A C 1
ATOM 756 O O . LEU A 1 95 ? 13.722 4.535 -10.781 1.00 97.25 95 LEU A O 1
ATOM 760 N N . GLU A 1 96 ? 13.042 5.618 -8.927 1.00 97.25 96 GLU A N 1
ATOM 761 C CA . GLU A 1 96 ? 14.379 5.883 -8.383 1.00 97.25 96 GLU A CA 1
ATOM 762 C C . GLU A 1 96 ? 15.138 4.579 -8.079 1.00 97.25 96 GLU A C 1
ATOM 764 O O . GLU A 1 96 ? 16.305 4.426 -8.462 1.00 97.25 96 GLU A O 1
ATOM 769 N N . GLU A 1 97 ? 14.474 3.595 -7.465 1.00 97.00 97 GLU A N 1
ATOM 770 C CA . GLU A 1 97 ? 15.048 2.268 -7.224 1.00 97.00 97 GLU A CA 1
ATOM 771 C C . GLU A 1 97 ? 15.444 1.578 -8.535 1.00 97.00 97 GLU A C 1
ATOM 773 O O . GLU A 1 97 ? 16.546 1.036 -8.657 1.00 97.00 97 GLU A O 1
ATOM 778 N N . PHE A 1 98 ? 14.576 1.616 -9.548 1.00 96.75 98 PHE A N 1
ATOM 779 C CA . PHE A 1 98 ? 14.842 0.990 -10.843 1.00 96.75 98 PHE A CA 1
ATOM 780 C C . PHE A 1 98 ? 15.987 1.669 -11.591 1.00 96.75 98 PHE A C 1
ATOM 782 O O . PHE A 1 98 ? 16.838 0.978 -12.153 1.00 96.75 98 PHE A O 1
ATOM 789 N N . GLN A 1 99 ? 16.060 2.999 -11.559 1.00 96.88 99 GLN A N 1
ATOM 790 C CA . GLN A 1 99 ? 17.174 3.755 -12.132 1.00 96.88 99 GLN A CA 1
ATOM 791 C C . GLN A 1 99 ? 18.495 3.440 -11.418 1.00 96.88 99 GLN A C 1
ATOM 793 O O . GLN A 1 99 ? 19.528 3.292 -12.070 1.00 96.88 99 GLN A O 1
ATOM 798 N N . THR A 1 100 ? 18.459 3.263 -10.095 1.00 97.00 100 THR A N 1
ATOM 799 C CA . THR A 1 100 ? 19.633 2.880 -9.298 1.00 97.00 100 THR A CA 1
ATOM 800 C C . THR A 1 100 ? 20.102 1.458 -9.618 1.00 97.00 100 THR A C 1
ATOM 802 O O . THR A 1 100 ? 21.300 1.217 -9.777 1.00 97.00 100 THR A O 1
ATOM 805 N N . LEU A 1 101 ? 19.174 0.503 -9.735 1.00 96.81 101 LEU A N 1
ATOM 806 C CA . LEU A 1 101 ? 19.487 -0.901 -10.020 1.00 96.81 101 LEU A CA 1
ATOM 807 C C . LEU A 1 101 ? 19.886 -1.143 -11.483 1.00 96.81 101 LEU A C 1
ATOM 809 O O . LEU A 1 101 ? 20.677 -2.047 -11.764 1.00 96.81 101 LEU A O 1
ATOM 813 N N . PHE A 1 102 ? 19.359 -0.346 -12.414 1.00 96.06 102 PHE A N 1
ATOM 814 C CA . PHE A 1 102 ? 19.556 -0.507 -13.854 1.00 96.06 102 PHE A CA 1
ATOM 815 C C . PHE A 1 102 ? 19.989 0.817 -14.514 1.00 96.06 102 PHE A C 1
ATOM 817 O O . PHE A 1 102 ? 19.279 1.336 -15.374 1.00 96.06 102 PHE A O 1
ATOM 824 N N . PRO A 1 103 ? 21.185 1.347 -14.190 1.00 95.50 103 PRO A N 1
ATOM 825 C CA . PRO A 1 103 ? 21.611 2.696 -14.588 1.00 95.50 103 PRO A CA 1
ATOM 826 C C . PRO A 1 103 ? 21.820 2.881 -16.099 1.00 95.50 103 PRO A C 1
ATOM 828 O O . PRO A 1 103 ? 21.965 4.001 -16.578 1.00 95.50 103 PRO A O 1
ATOM 831 N N . THR A 1 104 ? 21.879 1.789 -16.864 1.00 96.88 104 THR A N 1
ATOM 832 C CA . THR A 1 104 ? 22.013 1.812 -18.328 1.00 96.88 104 THR A CA 1
ATOM 833 C C . THR A 1 104 ? 20.673 1.732 -19.058 1.00 96.88 104 THR A C 1
ATOM 835 O O . THR A 1 104 ? 20.650 1.800 -20.286 1.00 96.88 104 THR A O 1
ATOM 838 N N . VAL A 1 105 ? 19.570 1.549 -18.328 1.00 95.75 105 VAL A N 1
ATOM 839 C CA . VAL A 1 105 ? 18.219 1.448 -18.880 1.00 95.75 105 VAL A CA 1
ATOM 840 C C . VAL A 1 105 ? 17.511 2.782 -18.686 1.00 95.75 105 VAL A C 1
ATOM 842 O O . VAL A 1 105 ? 17.458 3.318 -17.584 1.00 95.75 105 VAL A O 1
ATOM 845 N N . GLU A 1 106 ? 16.940 3.308 -19.765 1.00 95.69 106 GLU A N 1
ATOM 846 C CA . GLU A 1 106 ? 16.088 4.490 -19.704 1.00 95.69 106 GLU A CA 1
ATOM 847 C C . GLU A 1 106 ? 14.656 4.073 -19.343 1.00 95.69 106 GLU A C 1
ATOM 849 O O . GLU A 1 106 ? 14.054 3.223 -20.007 1.00 95.69 106 GLU A O 1
ATOM 854 N N . PHE A 1 107 ? 14.117 4.665 -18.279 1.00 95.69 107 PHE A N 1
ATOM 855 C CA . PHE A 1 107 ? 12.751 4.427 -17.818 1.00 95.69 107 PHE A CA 1
ATOM 856 C C . PHE A 1 107 ? 11.857 5.625 -18.163 1.00 95.69 107 PHE A C 1
ATOM 858 O O . PHE A 1 107 ? 12.313 6.767 -18.072 1.00 95.69 107 PHE A O 1
ATOM 865 N N . PRO A 1 108 ? 10.586 5.394 -18.541 1.00 95.56 108 PRO A N 1
ATOM 866 C CA . PRO A 1 108 ? 9.644 6.482 -18.764 1.00 95.56 108 PRO A CA 1
ATOM 867 C C . PRO A 1 108 ? 9.356 7.235 -17.453 1.00 95.56 108 PRO A C 1
ATOM 869 O O . PRO A 1 108 ? 9.472 6.649 -16.373 1.00 95.56 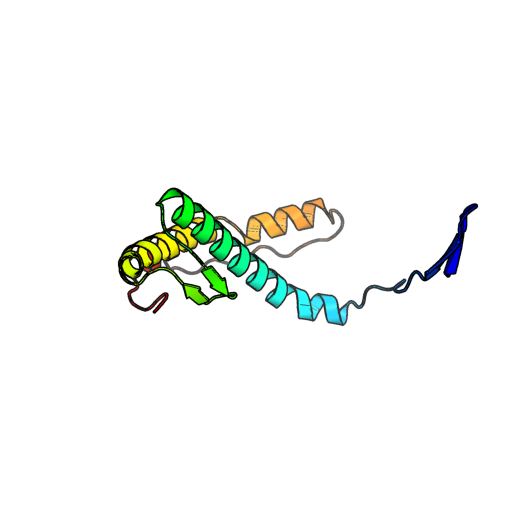108 PRO A O 1
ATOM 872 N N . PRO A 1 109 ? 8.942 8.513 -17.527 1.00 95.00 109 PRO A N 1
ATOM 873 C CA . PRO A 1 109 ? 8.510 9.250 -16.346 1.00 95.00 109 PRO A CA 1
ATOM 874 C C . PRO A 1 109 ? 7.239 8.638 -15.739 1.00 95.00 109 PRO A C 1
ATOM 876 O O . PRO A 1 109 ? 6.453 7.987 -16.437 1.00 95.00 109 PRO A O 1
ATOM 879 N N . CYS A 1 110 ? 7.014 8.894 -14.447 1.00 96.62 110 CYS A N 1
ATOM 880 C CA . CYS A 1 110 ? 5.775 8.513 -13.774 1.00 96.62 110 CYS A CA 1
ATOM 881 C C . CYS A 1 110 ? 4.548 9.133 -14.473 1.00 96.62 110 CYS A C 1
ATOM 883 O O . CYS A 1 110 ? 4.620 10.267 -14.964 1.00 96.62 110 CYS A O 1
ATOM 885 N N . PRO A 1 111 ? 3.412 8.413 -14.530 1.00 96.62 111 PRO A N 1
ATOM 886 C CA . PRO A 1 111 ? 2.171 8.965 -15.057 1.00 96.62 111 PRO A CA 1
ATOM 887 C C . PRO A 1 111 ? 1.707 10.160 -14.214 1.00 96.62 111 PRO A C 1
ATOM 889 O O . PRO A 1 111 ? 1.927 10.204 -13.005 1.00 96.62 111 PRO A O 1
ATOM 892 N N . ALA A 1 112 ? 1.034 11.122 -14.849 1.00 95.06 112 ALA A N 1
ATOM 893 C CA . ALA A 1 112 ? 0.487 12.275 -14.142 1.00 95.06 112 ALA A CA 1
ATOM 894 C C . ALA A 1 112 ? -0.570 11.841 -13.114 1.00 95.06 112 ALA A C 1
ATOM 896 O O . ALA A 1 112 ? -1.438 11.017 -13.413 1.00 95.06 112 ALA A O 1
ATOM 897 N N . GLN A 1 113 ? -0.512 12.427 -11.918 1.00 94.56 113 GLN A N 1
ATOM 898 C CA . GLN A 1 113 ? -1.532 12.219 -10.896 1.00 94.56 113 GLN A CA 1
ATOM 899 C C . GLN A 1 113 ? -2.858 12.881 -11.297 1.00 94.56 113 GLN A C 1
ATOM 901 O O . GLN A 1 113 ? -2.889 13.895 -11.999 1.00 94.56 113 GLN A O 1
ATOM 906 N N . GLY A 1 114 ? -3.962 12.283 -10.848 1.00 95.38 114 GLY A N 1
ATOM 907 C CA . GLY A 1 114 ? -5.292 12.872 -10.968 1.00 95.38 114 GLY A CA 1
ATOM 908 C C . GLY A 1 114 ? -5.515 14.019 -9.976 1.00 95.38 114 GLY A C 1
ATOM 909 O O . GLY A 1 114 ? -4.595 14.493 -9.318 1.00 95.38 114 GLY A O 1
ATOM 910 N N . ASN A 1 115 ? -6.768 14.450 -9.850 1.00 96.69 115 ASN A N 1
ATOM 911 C CA . ASN A 1 115 ? -7.188 15.517 -8.934 1.00 96.69 115 ASN A CA 1
ATOM 912 C C . ASN A 1 115 ? -7.898 15.009 -7.666 1.00 96.69 115 ASN A C 1
ATOM 914 O O . ASN A 1 115 ? -8.473 15.814 -6.938 1.00 96.69 115 ASN A O 1
ATOM 918 N N . PHE A 1 116 ? -7.906 13.696 -7.429 1.00 96.81 116 PHE A N 1
ATOM 919 C CA . PHE A 1 116 ? -8.516 13.099 -6.244 1.00 96.81 116 PHE A CA 1
ATOM 920 C C . PHE A 1 116 ? -7.691 13.422 -4.992 1.00 96.81 116 PHE A C 1
ATOM 922 O O . PHE A 1 116 ? -6.483 13.184 -4.974 1.00 96.81 116 PHE A O 1
ATOM 929 N N . ASP A 1 117 ? -8.339 13.935 -3.945 1.00 96.69 117 ASP A N 1
ATOM 930 C CA . ASP A 1 117 ? -7.708 14.122 -2.640 1.00 96.69 117 ASP A CA 1
ATOM 931 C C . ASP A 1 117 ? -7.839 12.835 -1.822 1.00 96.69 117 ASP A C 1
ATOM 933 O O . ASP A 1 117 ? -8.919 12.487 -1.346 1.00 96.69 117 ASP A O 1
ATOM 937 N N . VAL A 1 118 ? -6.721 12.135 -1.615 1.00 96.62 118 VAL A N 1
ATOM 938 C CA . VAL A 1 118 ? -6.690 10.868 -0.866 1.00 96.62 118 VAL A CA 1
ATOM 939 C C . VAL A 1 118 ? -7.284 10.996 0.542 1.00 96.62 118 VAL A C 1
ATOM 941 O O . VAL A 1 118 ? -7.825 10.028 1.073 1.00 96.62 118 VAL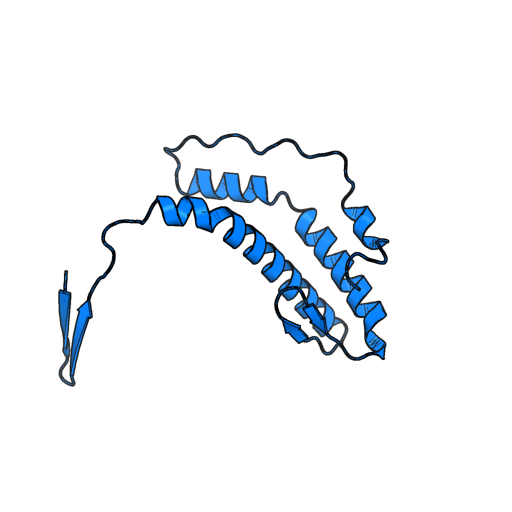 A O 1
ATOM 944 N N . ARG A 1 119 ? -7.277 12.195 1.140 1.00 97.44 119 ARG A N 1
ATOM 945 C CA . ARG A 1 119 ? -7.854 12.446 2.471 1.00 97.44 119 ARG A CA 1
ATOM 946 C C . ARG A 1 119 ? -9.372 12.279 2.510 1.00 97.44 119 ARG A C 1
ATOM 948 O O . ARG A 1 119 ? -9.913 12.070 3.594 1.00 97.44 119 ARG A O 1
ATOM 955 N N . GLU A 1 120 ? -10.059 12.300 1.366 1.00 97.50 120 GLU A N 1
ATOM 956 C CA . GLU A 1 120 ? -11.489 11.972 1.276 1.00 97.50 120 GLU A CA 1
ATOM 957 C C . GLU A 1 120 ? -11.791 10.542 1.759 1.00 97.50 120 GLU A C 1
ATOM 959 O O . GLU A 1 120 ? -12.899 10.254 2.215 1.00 97.50 120 GLU A O 1
ATOM 964 N N . VAL A 1 121 ? -10.795 9.648 1.757 1.00 97.38 121 VAL A N 1
ATOM 965 C CA . VAL A 1 121 ? -10.929 8.291 2.304 1.00 97.38 121 VAL A CA 1
ATOM 966 C C . VAL A 1 121 ? -11.265 8.303 3.797 1.00 97.38 121 VAL A C 1
ATOM 968 O O . VAL A 1 121 ? -12.022 7.440 4.238 1.00 97.38 121 VAL A O 1
ATOM 971 N N . LEU A 1 122 ? -10.789 9.290 4.569 1.00 97.25 122 LEU A N 1
ATOM 972 C CA . LEU A 1 122 ? -10.999 9.375 6.024 1.00 97.25 122 LEU A CA 1
ATOM 973 C C . LEU A 1 122 ? -12.480 9.406 6.418 1.00 97.25 122 LEU A C 1
ATOM 975 O O . LEU A 1 122 ? -12.845 8.914 7.484 1.00 97.25 122 LEU A O 1
ATOM 979 N N . THR A 1 123 ? -13.333 9.959 5.558 1.00 95.56 123 THR A N 1
ATOM 980 C CA . THR A 1 123 ? -14.776 10.090 5.798 1.00 95.56 123 THR A CA 1
ATOM 981 C C . THR A 1 123 ? -15.608 9.096 4.985 1.00 95.56 123 THR A C 1
ATOM 983 O O . THR A 1 123 ? -16.833 9.073 5.110 1.00 95.56 123 THR A O 1
ATOM 986 N N . SER A 1 124 ? -14.971 8.234 4.186 1.00 96.12 124 SER A N 1
ATOM 987 C CA . SER A 1 124 ? -15.659 7.272 3.327 1.00 96.12 124 SER A CA 1
ATOM 988 C C . SER A 1 124 ? -16.227 6.099 4.132 1.00 96.12 124 SER A C 1
ATOM 990 O O . SER A 1 124 ? -15.514 5.187 4.568 1.00 96.12 124 SER A O 1
ATOM 992 N N . THR A 1 125 ? -17.548 6.111 4.324 1.00 91.94 125 THR A N 1
ATOM 993 C CA . THR A 1 125 ? -18.275 5.104 5.111 1.00 91.94 125 THR A CA 1
ATOM 994 C C . THR A 1 125 ? -18.100 3.693 4.555 1.00 91.94 125 THR A C 1
ATOM 996 O O . THR A 1 125 ? -17.900 2.765 5.330 1.00 91.94 125 THR A O 1
ATOM 999 N N . TYR A 1 126 ? -18.103 3.541 3.229 1.00 92.75 126 TYR A N 1
ATOM 1000 C CA . TYR A 1 126 ? -18.061 2.242 2.547 1.00 92.75 126 TYR A CA 1
ATOM 1001 C C . TYR A 1 126 ? -16.673 1.865 2.022 1.00 92.75 126 TYR A C 1
ATOM 1003 O O . TYR A 1 126 ? -16.563 1.002 1.159 1.00 92.75 126 TYR A O 1
ATOM 1011 N N . PHE A 1 127 ? -15.618 2.521 2.511 1.00 91.81 127 PHE A N 1
ATOM 1012 C CA . PHE A 1 127 ? -14.250 2.201 2.109 1.00 91.81 127 PHE A CA 1
ATOM 1013 C C . PHE A 1 127 ? -13.844 0.772 2.504 1.00 91.81 127 PHE A C 1
ATOM 1015 O O . PHE A 1 127 ? -13.363 0.019 1.668 1.00 91.81 127 PHE A O 1
ATOM 1022 N N . PHE A 1 128 ? -14.131 0.400 3.754 1.00 83.06 128 PHE A N 1
ATOM 1023 C CA . PHE A 1 128 ? -14.169 -0.975 4.255 1.00 83.06 128 PHE A CA 1
ATOM 1024 C C . PHE A 1 128 ? -15.467 -1.124 5.055 1.00 83.06 128 PHE A C 1
ATOM 1026 O O . PHE A 1 128 ? -15.780 -0.249 5.870 1.00 83.06 128 PHE A O 1
ATOM 1033 N N . ASN A 1 129 ? -16.248 -2.171 4.776 1.00 69.94 129 ASN A N 1
ATOM 1034 C CA . ASN A 1 129 ? -17.547 -2.429 5.403 1.00 69.94 129 ASN A CA 1
ATOM 1035 C C . ASN A 1 129 ? -17.663 -3.876 5.869 1.00 69.94 129 ASN A C 1
ATOM 1037 O O . ASN A 1 129 ? -17.250 -4.764 5.091 1.00 69.94 129 ASN A O 1
#

InterPro domains:
  IPR002092 DNA-directed RNA polymerase, phage-type [PTHR10102] (2-129)
  IPR043502 DNA/RNA polymerase superfamily [SSF56672] (3-129)
  IPR046950 DNA-directed RNA polymerase, C-terminal domain, phage-type [PF00940] (3-102)

Radius of gyration: 21.64 Å; Cα contacts (8 Å, |Δi|>4): 87; chains: 1; bounding box: 49×53×43 Å

Foldseek 3Di:
DWDWDDDPVDIDTDDDPDPDDPVVCCVVVVVVVVVLVLLVQLLVQLVVVCVVVVWDWDDDRNDIDTPPVCVVVSLQSSLVSQLVSVVDPVVVVVVVVCCVVCVPDDDDDDDDDDPDDSNVSNVDPVNPD

Nearest PDB structures (foldseek):
  8ap1-assembly1_A  TM=8.316E-01  e=2.661E-06  Saccharomyces cerevisiae S288C
  8atv-assembly1_A  TM=8.359E-01  e=5.589E-06  Saccharomyces cerevisiae S288C
  8q63-assembly1_A  TM=8.320E-01  e=5.254E-06  Saccharomyces cerevisiae S288C
  6ymw-assembly1_A  TM=8.159E-01  e=1.328E-05  Saccharomyces cerevisiae S288C
  6ymv-assembly1_A  TM=7.682E-01  e=1.599E-05  Saccharomyces cerevisiae S288C

Secondary structure (DSSP, 8-state):
-EEEEE-SS-EEEEE---SS--HHHHHHHHHHHHHHHHHHHHHHHHHHHHHHTT---EEETTEEE--GGGHHHHHHHHHHHHHHHHTS-HHHHHHHHHHHH-TTS--PPPPPP-S--GGGGGG-TTS--

pLDDT: mean 92.7, std 8.81, range [53.59, 98.31]

Organism: Hordeum vulgare (NCBI:txid4513)